Protein AF-A0A4Q2LN86-F1 (afdb_monomer)

Sequence (173 aa):
MPCLIRRRSPSLSVRWCHSENRKTAAQPSVNNDFFPGRIARVEKIDVVNVSLSGIVQLGDHCEFTPTLKALAVQRAISHEQAGDVYFESYAIFTRPLPELPCGNQDVHMSRCNVRPDITVGSIHILGVGSAALLQAGNGCLVRAESRIKHIRQYASSASPDSTASSVFPPSTT

Radius of gyration: 27.54 Å; Cα contacts (8 Å, |Δi|>4): 178; chains: 1; bounding box: 59×66×68 Å

pLDDT: mean 75.05, std 23.08, range [26.77, 97.94]

Solvent-accessible surface area (backbone atoms only — not comparable to full-atom values): 12146 Å² total; per-residue (Å²): 140,82,91,83,84,82,89,82,86,82,92,79,82,81,80,80,85,74,84,92,83,75,82,82,71,78,75,74,80,80,70,87,70,75,68,86,76,56,50,62,45,68,74,42,79,47,71,74,40,72,41,65,71,27,44,81,43,82,47,72,46,67,73,47,71,36,68,35,82,46,78,46,78,48,61,71,63,57,67,90,80,68,58,88,85,65,65,85,82,37,64,77,76,70,57,79,80,84,81,72,81,76,66,97,61,90,79,85,84,85,86,85,72,94,60,62,63,47,80,45,59,77,45,80,42,74,66,38,41,66,35,30,75,50,72,50,47,48,52,83,41,75,53,75,46,79,38,76,49,81,46,81,45,74,74,78,83,76,68,97,80,72,98,69,83,86,79,74,80,80,86,78,134

Structure (mmCIF, N/CA/C/O backbone):
data_AF-A0A4Q2LN86-F1
#
_entry.id   AF-A0A4Q2LN86-F1
#
loop_
_atom_site.group_PDB
_atom_site.id
_atom_site.type_symbol
_atom_site.label_atom_id
_atom_site.label_alt_id
_atom_site.label_comp_id
_atom_site.label_asym_id
_atom_site.label_entity_id
_atom_site.label_seq_id
_atom_site.pdbx_PDB_ins_code
_atom_site.Cartn_x
_atom_site.Cartn_y
_atom_site.Cartn_z
_atom_site.occupancy
_atom_site.B_iso_or_equiv
_atom_site.auth_seq_id
_atom_site.auth_comp_id
_atom_site.auth_asym_id
_atom_site.auth_atom_id
_atom_site.pdbx_PDB_model_num
ATOM 1 N N . MET A 1 1 ? 17.699 48.255 -28.929 1.00 37.00 1 MET A N 1
ATOM 2 C CA . MET A 1 1 ? 16.897 48.524 -27.718 1.00 37.00 1 MET A CA 1
ATOM 3 C C . MET A 1 1 ? 17.032 47.355 -26.742 1.00 37.00 1 MET A C 1
ATOM 5 O O . MET A 1 1 ? 16.277 46.401 -26.870 1.00 37.00 1 MET A O 1
ATOM 9 N N . PRO A 1 2 ? 18.013 47.370 -25.820 1.00 34.12 2 PRO A N 1
ATOM 10 C CA . PRO A 1 2 ? 18.084 46.437 -24.699 1.00 34.12 2 PRO A CA 1
ATOM 11 C C . PRO A 1 2 ? 17.578 47.120 -23.417 1.00 34.12 2 PRO A C 1
ATOM 13 O O . PRO A 1 2 ? 18.011 48.223 -23.089 1.00 34.12 2 PRO A O 1
ATOM 16 N N . CYS A 1 3 ? 16.669 46.484 -22.678 1.00 26.77 3 CYS A N 1
ATOM 17 C CA . CYS A 1 3 ? 16.286 46.962 -21.350 1.00 26.77 3 CYS A CA 1
ATOM 18 C C . CYS A 1 3 ? 17.168 46.267 -20.306 1.00 26.77 3 CYS A C 1
ATOM 20 O O . CYS A 1 3 ? 17.000 45.088 -20.003 1.00 26.77 3 CYS A O 1
ATOM 22 N N . LEU A 1 4 ? 18.158 47.010 -19.814 1.00 34.50 4 LEU A N 1
ATOM 23 C CA . LEU A 1 4 ? 19.044 46.650 -18.717 1.00 34.50 4 LEU A CA 1
ATOM 24 C C . LEU A 1 4 ? 18.413 47.177 -17.419 1.00 34.50 4 LEU A C 1
ATOM 26 O O . LEU A 1 4 ? 18.344 48.390 -17.235 1.00 34.50 4 LEU A O 1
ATOM 30 N N . ILE A 1 5 ? 17.976 46.305 -16.506 1.00 35.38 5 ILE A N 1
ATOM 31 C CA . ILE A 1 5 ? 17.596 46.720 -15.145 1.00 35.38 5 ILE A CA 1
ATOM 32 C C . ILE A 1 5 ? 18.480 45.989 -14.136 1.00 35.38 5 ILE A C 1
ATOM 34 O O . ILE A 1 5 ? 18.495 44.763 -14.026 1.00 35.38 5 ILE A O 1
ATOM 38 N N . ARG A 1 6 ? 19.274 46.796 -13.430 1.00 31.22 6 ARG A N 1
ATOM 39 C CA . ARG A 1 6 ? 20.258 46.415 -12.417 1.00 31.22 6 ARG A CA 1
ATOM 40 C C . ARG A 1 6 ? 19.587 46.366 -11.034 1.00 31.22 6 ARG A C 1
ATOM 42 O O . ARG A 1 6 ? 18.698 47.151 -10.730 1.00 31.22 6 ARG A O 1
ATOM 49 N N . ARG A 1 7 ? 20.071 45.426 -10.221 1.00 38.50 7 ARG A N 1
ATOM 50 C CA . ARG A 1 7 ? 19.646 44.997 -8.874 1.00 38.50 7 ARG A CA 1
ATOM 51 C C . ARG A 1 7 ? 19.392 46.112 -7.843 1.00 38.50 7 ARG A C 1
ATOM 53 O O . ARG A 1 7 ? 20.178 47.051 -7.767 1.00 38.50 7 ARG A O 1
ATOM 60 N N . ARG A 1 8 ? 18.484 45.835 -6.892 1.00 31.16 8 ARG A N 1
ATOM 61 C CA . ARG A 1 8 ? 18.682 46.063 -5.442 1.00 31.16 8 ARG A CA 1
ATOM 62 C C . ARG A 1 8 ? 17.872 45.050 -4.616 1.00 31.16 8 ARG A C 1
ATOM 64 O O . ARG A 1 8 ? 16.664 44.944 -4.768 1.00 31.16 8 ARG A O 1
ATOM 71 N N . SER A 1 9 ? 18.568 44.315 -3.753 1.00 41.06 9 SER A N 1
ATOM 72 C CA . SER A 1 9 ? 18.027 43.518 -2.645 1.00 41.06 9 SER A CA 1
ATOM 73 C C . SER A 1 9 ? 17.574 44.421 -1.492 1.00 41.06 9 SER A C 1
ATOM 75 O O . SER A 1 9 ? 18.185 45.472 -1.280 1.00 41.06 9 SER A O 1
ATOM 77 N N . PRO A 1 10 ? 16.646 43.943 -0.651 1.00 43.84 10 PRO A N 1
ATOM 78 C CA . PRO A 1 10 ? 16.988 43.860 0.761 1.00 43.84 10 PRO A CA 1
ATOM 79 C C . PRO A 1 10 ? 16.697 42.478 1.352 1.00 43.84 10 PRO A C 1
ATOM 81 O O . PRO A 1 10 ? 15.687 41.829 1.097 1.00 43.84 10 PRO A O 1
ATOM 84 N N . SER A 1 11 ? 17.666 42.066 2.155 1.00 47.28 11 SER A N 1
ATOM 85 C CA . SER A 1 11 ? 17.668 40.961 3.095 1.00 47.28 11 SER A CA 1
ATOM 86 C C . SER A 1 11 ? 16.495 41.020 4.073 1.00 47.28 11 SER A C 1
ATOM 88 O O . SER A 1 11 ? 16.383 41.978 4.834 1.00 47.28 11 SER A O 1
ATOM 90 N N . LEU A 1 12 ? 15.718 39.943 4.140 1.00 32.19 12 LEU A N 1
ATOM 91 C CA . LEU A 1 12 ? 14.941 39.564 5.319 1.00 32.19 12 LEU A CA 1
ATOM 92 C C . LEU A 1 12 ? 15.098 38.053 5.498 1.00 32.19 12 LEU A C 1
ATOM 94 O O . LEU A 1 12 ? 14.337 37.247 4.971 1.00 32.19 12 LEU A O 1
ATOM 98 N N . SER A 1 13 ? 16.167 37.669 6.198 1.00 33.16 13 SER A N 1
ATOM 99 C CA . SER A 1 13 ? 16.365 36.302 6.664 1.00 33.16 13 SER A CA 1
ATOM 100 C C . SER A 1 13 ? 15.453 36.070 7.867 1.00 33.16 13 SER A C 1
ATOM 102 O O . SER A 1 13 ? 15.732 36.561 8.964 1.00 33.16 13 SER A O 1
ATOM 104 N N . VAL A 1 14 ? 14.372 35.318 7.676 1.00 34.88 14 VAL A N 1
ATOM 105 C CA . VAL A 1 14 ? 13.616 34.746 8.792 1.00 34.88 14 VAL A CA 1
ATOM 106 C C . VAL A 1 14 ? 14.485 33.646 9.392 1.00 34.88 14 VAL A C 1
ATOM 108 O O . VAL A 1 14 ? 14.653 32.567 8.828 1.00 34.88 14 VAL A O 1
ATOM 111 N N . ARG A 1 15 ? 15.120 33.981 10.513 1.00 28.97 15 ARG A N 1
ATOM 112 C CA . ARG A 1 15 ? 16.004 33.108 11.275 1.00 28.97 15 ARG A CA 1
ATOM 113 C C . ARG A 1 15 ? 15.132 32.155 12.099 1.00 28.97 15 ARG A C 1
ATOM 115 O O . ARG A 1 15 ? 14.721 32.492 13.203 1.00 28.97 15 ARG A O 1
ATOM 122 N N . TRP A 1 16 ? 14.837 30.978 11.551 1.00 27.14 16 TRP A N 1
ATOM 123 C CA . TRP A 1 16 ? 14.305 29.862 12.333 1.00 27.14 16 TRP A CA 1
ATOM 124 C C . TRP A 1 16 ? 15.444 29.262 13.157 1.00 27.14 16 TRP A C 1
ATOM 126 O O . TRP A 1 16 ? 16.329 28.590 12.636 1.00 27.14 16 TRP A O 1
ATOM 136 N N . CYS A 1 17 ? 15.442 29.571 14.451 1.00 30.66 17 CYS A N 1
ATOM 137 C CA . CYS A 1 17 ? 16.293 28.932 15.442 1.00 30.66 17 CYS A CA 1
ATOM 138 C C . CYS A 1 17 ? 15.656 27.580 15.790 1.00 30.66 17 CYS A C 1
ATOM 140 O O . CYS A 1 17 ? 14.619 27.553 16.450 1.00 30.66 17 CYS A O 1
ATOM 142 N N . HIS A 1 18 ? 16.237 26.470 15.332 1.00 29.59 18 HIS A N 1
ATOM 143 C CA . HIS A 1 18 ? 15.902 25.151 15.861 1.00 29.59 18 HIS A CA 1
ATOM 144 C C . HIS A 1 18 ? 17.128 24.609 16.588 1.00 29.59 18 HIS A C 1
ATOM 146 O O . HIS A 1 18 ? 18.183 24.422 15.990 1.00 29.59 18 HIS A O 1
ATOM 152 N N . SER A 1 19 ? 16.977 24.424 17.899 1.00 35.88 19 SER A N 1
ATOM 153 C CA . SER A 1 19 ? 18.010 23.927 18.798 1.00 35.88 19 SER A CA 1
ATOM 154 C C . SER A 1 19 ? 18.552 22.572 18.343 1.00 35.88 19 SER A C 1
ATOM 156 O O . SER A 1 19 ? 17.791 21.617 18.157 1.00 35.88 19 SER A O 1
ATOM 158 N N . GLU A 1 20 ? 19.873 22.488 18.247 1.00 43.72 20 GLU A N 1
ATOM 159 C CA . GLU A 1 20 ? 20.636 21.249 18.172 1.00 43.72 20 GLU A CA 1
ATOM 160 C C . GLU A 1 20 ? 20.330 20.340 19.363 1.00 43.72 20 GLU A C 1
ATOM 162 O O . GLU A 1 20 ? 20.620 20.672 20.510 1.00 43.72 20 GLU A O 1
ATOM 167 N N . ASN A 1 21 ? 19.727 19.185 19.072 1.00 40.34 21 ASN A N 1
ATOM 168 C CA . ASN A 1 21 ? 20.063 17.897 19.682 1.00 40.34 21 ASN A CA 1
ATOM 169 C C . ASN A 1 21 ? 19.209 16.786 19.054 1.00 40.34 21 ASN A C 1
ATOM 171 O O . ASN A 1 21 ? 18.235 16.300 19.629 1.00 40.34 21 ASN A O 1
ATOM 175 N N . ARG A 1 22 ? 19.595 16.334 17.858 1.00 35.75 22 ARG A N 1
ATOM 176 C CA . ARG A 1 22 ? 19.301 14.965 17.423 1.00 35.75 22 ARG A CA 1
ATOM 177 C C . ARG A 1 22 ? 20.599 14.334 16.967 1.00 35.75 22 ARG A C 1
ATOM 179 O O . ARG A 1 22 ? 21.237 14.802 16.035 1.00 35.75 22 ARG A O 1
ATOM 186 N N . LYS A 1 23 ? 20.970 13.296 17.712 1.00 35.19 23 LYS A N 1
ATOM 187 C CA . LYS A 1 23 ? 22.113 12.414 17.509 1.00 35.19 23 LYS A CA 1
ATOM 188 C C . LYS A 1 23 ? 22.315 12.155 16.018 1.00 35.19 23 LYS A C 1
ATOM 190 O O . LYS A 1 23 ? 21.390 11.708 15.344 1.00 35.19 23 LYS A O 1
ATOM 195 N N . THR A 1 24 ? 23.521 12.439 15.545 1.00 35.12 24 THR A N 1
ATOM 196 C CA . THR A 1 24 ? 24.035 12.094 14.224 1.00 35.12 24 THR A CA 1
ATOM 197 C C . THR A 1 24 ? 23.889 10.587 14.016 1.00 35.12 24 THR A C 1
ATOM 199 O O . THR A 1 24 ? 24.758 9.809 14.400 1.00 35.12 24 THR A O 1
ATOM 202 N N . ALA A 1 25 ? 22.764 10.151 13.450 1.00 37.31 25 ALA A N 1
ATOM 203 C CA . ALA A 1 25 ? 22.716 8.870 12.770 1.00 37.31 25 ALA A CA 1
ATOM 204 C C . ALA A 1 25 ? 23.616 9.041 11.546 1.00 37.31 25 ALA A C 1
ATOM 206 O O . ALA A 1 25 ? 23.376 9.933 10.729 1.00 37.31 25 ALA A O 1
ATOM 207 N N . ALA A 1 26 ? 24.703 8.272 11.498 1.00 40.12 26 ALA A N 1
ATOM 208 C CA . ALA A 1 26 ? 25.640 8.271 10.390 1.00 40.12 26 ALA A CA 1
ATOM 209 C C . ALA A 1 26 ? 24.859 8.242 9.069 1.00 40.12 26 ALA A C 1
ATOM 211 O O . ALA A 1 26 ? 24.088 7.318 8.817 1.00 40.12 26 ALA A O 1
ATOM 212 N N . GLN A 1 27 ? 25.022 9.292 8.263 1.00 39.03 27 GLN A N 1
ATOM 213 C CA . GLN A 1 27 ? 24.584 9.283 6.875 1.00 39.03 27 GLN A CA 1
ATOM 214 C C . GLN A 1 27 ? 25.318 8.105 6.219 1.00 39.03 27 GLN A C 1
ATOM 216 O O . GLN A 1 27 ? 26.554 8.105 6.255 1.00 39.03 27 GLN A O 1
ATOM 221 N N . PRO A 1 28 ? 24.627 7.081 5.684 1.00 38.75 28 PRO A N 1
ATOM 222 C CA . PRO A 1 28 ? 25.316 6.069 4.902 1.00 38.75 28 PRO A CA 1
ATOM 223 C C . PRO A 1 28 ? 26.001 6.799 3.749 1.00 38.75 28 PRO A C 1
ATOM 225 O O . PRO A 1 28 ? 25.388 7.653 3.105 1.00 38.75 28 PRO A O 1
ATOM 228 N N . SER A 1 29 ? 27.290 6.525 3.547 1.00 40.91 29 SER A N 1
ATOM 229 C CA . SER A 1 29 ? 28.053 7.042 2.418 1.00 40.91 29 SER A CA 1
ATOM 230 C C . SER A 1 29 ? 27.244 6.796 1.150 1.00 40.91 29 SER A C 1
ATOM 232 O O . SER A 1 29 ? 27.052 5.645 0.756 1.00 40.91 29 SER A O 1
ATOM 234 N N . VAL A 1 30 ? 26.722 7.866 0.550 1.00 43.34 30 VAL A N 1
ATOM 235 C CA . VAL A 1 30 ? 26.054 7.798 -0.746 1.00 43.34 30 VAL A CA 1
ATOM 236 C C . VAL A 1 30 ? 27.155 7.496 -1.750 1.00 43.34 30 VAL A C 1
ATOM 238 O O . VAL A 1 30 ? 27.789 8.399 -2.292 1.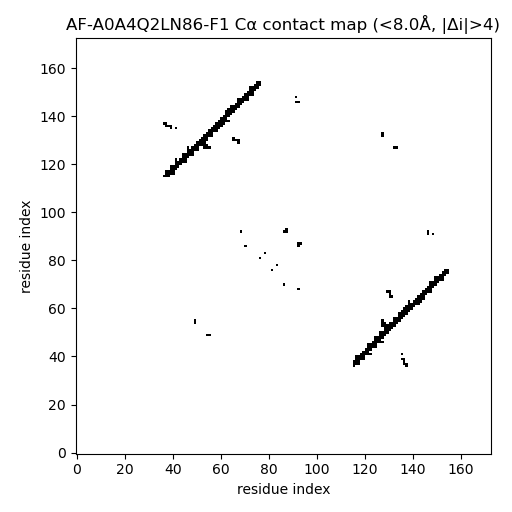00 43.34 30 VAL A O 1
ATOM 241 N N . ASN A 1 31 ? 27.448 6.211 -1.940 1.00 39.62 31 ASN A N 1
ATOM 242 C CA . ASN A 1 31 ? 28.158 5.788 -3.126 1.00 39.62 31 ASN A CA 1
ATOM 243 C C . ASN A 1 31 ? 27.290 6.244 -4.297 1.00 39.62 31 ASN A C 1
ATOM 245 O O . ASN A 1 31 ? 26.117 5.878 -4.390 1.00 39.62 31 ASN A O 1
ATOM 249 N N . ASN A 1 32 ? 27.862 7.067 -5.177 1.00 39.88 32 ASN A N 1
ATOM 250 C CA . ASN A 1 32 ? 27.295 7.397 -6.484 1.00 39.88 32 ASN A CA 1
ATOM 251 C C . ASN A 1 32 ? 27.369 6.167 -7.407 1.00 39.88 32 ASN A C 1
ATOM 253 O O . ASN A 1 32 ? 27.824 6.248 -8.548 1.00 39.88 32 ASN A O 1
ATOM 257 N N . ASP A 1 33 ? 26.929 5.017 -6.906 1.00 49.12 33 ASP A N 1
ATOM 258 C C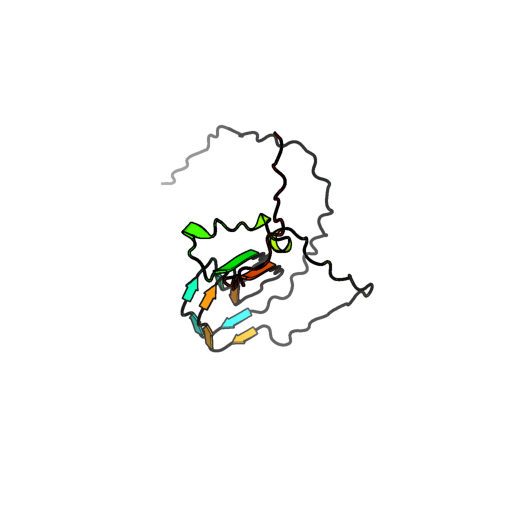A . ASP A 1 33 ? 26.719 3.825 -7.697 1.00 49.12 33 ASP A CA 1
ATOM 259 C C . ASP A 1 33 ? 25.448 4.094 -8.493 1.00 49.12 33 ASP A C 1
ATOM 261 O O . ASP A 1 33 ? 24.323 3.829 -8.068 1.00 49.12 33 ASP A O 1
ATOM 265 N N . PHE A 1 34 ? 25.639 4.734 -9.645 1.00 49.03 34 PHE A N 1
ATOM 266 C CA . PHE A 1 34 ? 24.636 4.862 -10.683 1.00 49.03 34 PHE A CA 1
ATOM 267 C C . PHE A 1 34 ? 24.208 3.441 -11.055 1.00 49.03 34 PHE A C 1
ATOM 269 O O . PHE A 1 34 ? 24.845 2.784 -11.879 1.00 49.03 34 PHE A O 1
ATOM 276 N N . PHE A 1 35 ? 23.166 2.920 -10.401 1.00 53.50 35 PHE A N 1
ATOM 277 C CA . PHE A 1 35 ? 22.548 1.670 -10.814 1.00 53.50 35 PHE A CA 1
ATOM 278 C C . PHE A 1 35 ? 22.182 1.852 -12.286 1.00 53.50 35 PHE A C 1
ATOM 280 O O . PHE A 1 35 ? 21.454 2.800 -12.588 1.00 53.50 35 PHE A O 1
ATOM 287 N N . PRO A 1 36 ? 22.678 1.014 -13.215 1.00 61.25 36 PRO A N 1
ATOM 288 C CA . PRO A 1 36 ? 22.327 1.146 -14.619 1.00 61.25 36 PRO A CA 1
ATOM 289 C C . PRO A 1 36 ? 20.822 0.902 -14.754 1.00 61.25 36 PRO A C 1
ATOM 291 O O . PRO A 1 36 ? 20.346 -0.238 -14.777 1.00 61.25 36 PRO A O 1
ATOM 294 N N . GLY A 1 37 ? 20.068 2.001 -14.750 1.00 71.19 37 GLY A N 1
ATOM 295 C CA . GLY A 1 37 ? 18.619 2.007 -14.804 1.00 71.19 37 GLY A CA 1
ATOM 296 C C . GLY A 1 37 ? 18.168 1.413 -16.126 1.00 71.19 37 GLY A C 1
ATOM 297 O O . GLY A 1 37 ? 18.690 1.751 -17.188 1.00 71.19 37 GLY A O 1
ATOM 298 N N . ARG A 1 38 ? 17.211 0.488 -1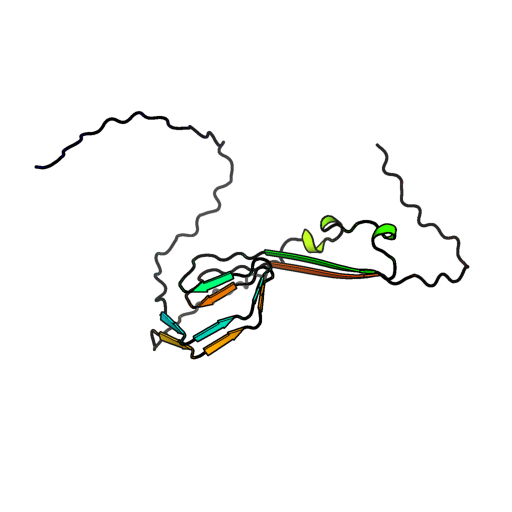6.064 1.00 86.12 38 ARG A N 1
ATOM 299 C CA . ARG A 1 38 ? 16.558 -0.028 -17.267 1.00 86.12 38 ARG A CA 1
ATOM 300 C C . ARG A 1 38 ? 15.423 0.901 -17.654 1.00 86.12 38 ARG A C 1
ATOM 302 O O . ARG A 1 38 ? 14.724 1.416 -16.788 1.00 86.12 38 ARG A O 1
ATOM 309 N N . ILE A 1 39 ? 15.188 1.032 -18.953 1.00 89.81 39 ILE A N 1
ATOM 310 C CA . ILE A 1 39 ? 14.023 1.750 -19.466 1.00 89.81 39 ILE A CA 1
ATOM 311 C C . ILE A 1 39 ? 12.816 0.814 -19.388 1.00 89.81 39 ILE A C 1
ATOM 313 O O . ILE A 1 39 ? 12.829 -0.273 -19.971 1.00 89.81 39 ILE A O 1
ATOM 317 N N . ALA A 1 40 ? 11.767 1.234 -18.685 1.00 92.00 40 ALA A N 1
ATOM 318 C CA . ALA A 1 40 ? 10.475 0.560 -18.709 1.00 92.00 40 ALA A CA 1
ATOM 319 C C . ALA A 1 40 ? 9.665 1.054 -19.919 1.00 92.00 40 ALA A C 1
ATOM 321 O O . ALA A 1 40 ? 9.274 2.217 -19.980 1.00 92.00 40 ALA A O 1
ATOM 322 N N . ARG A 1 41 ? 9.419 0.171 -20.891 1.00 93.75 41 ARG A N 1
ATOM 323 C CA . ARG A 1 41 ? 8.570 0.432 -22.057 1.00 93.75 41 ARG A CA 1
ATOM 324 C C . ARG A 1 41 ? 7.255 -0.311 -21.870 1.00 93.75 41 ARG A C 1
ATOM 326 O O . ARG A 1 41 ? 7.227 -1.532 -21.973 1.00 93.75 41 ARG A O 1
ATOM 333 N N . VAL A 1 42 ? 6.190 0.425 -21.576 1.00 95.38 42 VAL A N 1
ATOM 334 C CA . VAL A 1 42 ? 4.839 -0.122 -21.411 1.00 95.38 42 VAL A CA 1
ATOM 335 C C . VAL A 1 42 ? 3.977 0.381 -22.559 1.00 95.38 42 VAL A C 1
ATOM 337 O O . VAL A 1 42 ? 3.938 1.584 -22.801 1.00 95.38 42 VAL A O 1
ATOM 340 N N . GLU A 1 43 ? 3.321 -0.521 -23.285 1.00 96.81 43 GLU A N 1
ATOM 341 C CA . GLU A 1 43 ? 2.487 -0.153 -24.436 1.00 96.81 43 GLU A CA 1
ATOM 342 C C . GLU A 1 43 ? 1.146 0.441 -23.997 1.00 96.81 43 GLU A C 1
ATOM 344 O O . GLU A 1 43 ? 0.705 1.452 -24.541 1.00 96.81 43 GLU A O 1
ATOM 349 N N . LYS A 1 44 ? 0.507 -0.160 -22.987 1.00 96.44 44 LYS A N 1
ATOM 350 C CA . LYS A 1 44 ? -0.794 0.293 -22.485 1.00 96.44 44 LYS A CA 1
ATOM 351 C C . LYS A 1 44 ? -0.921 0.099 -20.981 1.00 96.44 44 LYS A C 1
ATOM 353 O O . LYS A 1 44 ? -0.531 -0.942 -20.457 1.00 96.44 44 LYS A O 1
ATOM 358 N N . ILE A 1 45 ? -1.525 1.069 -20.300 1.00 96.50 45 ILE A N 1
ATOM 359 C CA . ILE A 1 45 ? -1.929 0.954 -18.897 1.00 96.50 45 ILE A CA 1
ATOM 360 C C . ILE A 1 45 ? -3.397 1.363 -18.794 1.00 96.50 45 ILE A C 1
ATOM 362 O O . ILE A 1 45 ? -3.733 2.526 -18.993 1.00 96.50 45 ILE A O 1
ATOM 366 N N . ASP A 1 46 ? -4.253 0.401 -18.465 1.00 97.50 46 ASP A N 1
ATOM 367 C CA . ASP A 1 46 ? -5.670 0.606 -18.188 1.00 97.50 46 ASP A CA 1
ATOM 368 C C . ASP 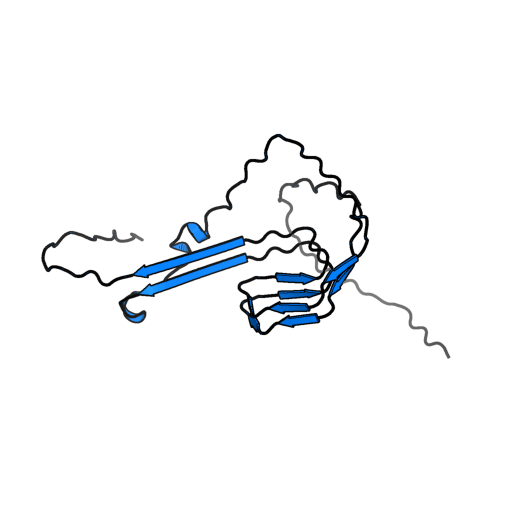A 1 46 ? -5.907 0.473 -16.685 1.00 97.50 46 ASP A C 1
ATOM 370 O O . ASP A 1 46 ? -5.726 -0.608 -16.124 1.00 97.50 46 ASP A O 1
ATOM 374 N N . VAL A 1 47 ? -6.332 1.555 -16.031 1.00 97.25 47 VAL A N 1
ATOM 375 C CA . VAL A 1 47 ? -6.713 1.544 -14.613 1.00 97.25 47 VAL A CA 1
ATOM 376 C C . VAL A 1 47 ? -8.162 1.981 -14.481 1.00 97.25 47 VAL A C 1
ATOM 378 O O . VAL A 1 47 ? -8.519 3.077 -14.902 1.00 97.25 47 VAL A O 1
ATOM 381 N N . VAL A 1 48 ? -8.995 1.131 -13.886 1.00 97.94 48 VAL A N 1
ATOM 382 C CA . VAL A 1 48 ? -10.430 1.409 -13.724 1.00 97.94 48 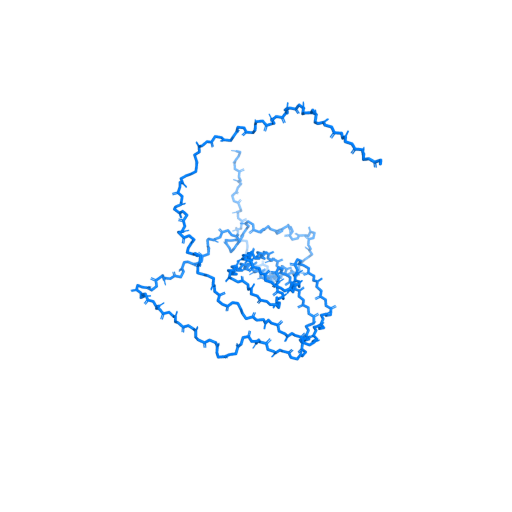VAL A CA 1
ATOM 383 C C . VAL A 1 48 ? -10.690 2.357 -12.548 1.00 97.94 48 VAL A C 1
ATOM 385 O O . VAL A 1 48 ? -11.556 3.221 -12.641 1.00 97.94 48 VAL A O 1
ATOM 388 N N . ASN A 1 49 ? -9.948 2.228 -11.443 1.00 97.56 49 ASN A N 1
ATOM 389 C CA . ASN A 1 49 ? -10.131 3.062 -10.253 1.00 97.56 49 ASN A CA 1
ATOM 390 C C . ASN A 1 49 ? -8.801 3.313 -9.527 1.00 97.56 49 ASN A C 1
ATOM 392 O O . ASN A 1 49 ? -8.006 2.394 -9.338 1.00 97.56 49 ASN A O 1
ATOM 396 N N . VAL A 1 50 ? -8.586 4.548 -9.072 1.00 97.25 50 VAL A N 1
ATOM 397 C CA . VAL A 1 50 ? -7.536 4.906 -8.113 1.00 97.25 50 VAL A CA 1
ATOM 398 C C . VAL A 1 50 ? -8.193 5.592 -6.912 1.00 97.25 50 VAL A C 1
ATOM 400 O O . VAL A 1 50 ? -8.800 6.649 -7.061 1.00 97.25 50 VAL A O 1
ATOM 403 N N . SER A 1 51 ? -8.106 4.995 -5.722 1.00 96.44 51 SER A N 1
ATOM 404 C CA . SER A 1 51 ? -8.830 5.456 -4.523 1.00 96.44 51 SER A CA 1
ATOM 405 C C . SER A 1 51 ? -8.017 5.285 -3.237 1.00 96.44 51 SER A C 1
ATOM 407 O O . SER A 1 51 ? -6.973 4.647 -3.242 1.00 96.44 51 SER A O 1
ATOM 409 N N . LEU A 1 52 ? -8.471 5.862 -2.114 1.00 94.44 52 LEU A N 1
ATOM 410 C CA . LEU A 1 52 ? -7.876 5.667 -0.775 1.00 94.44 52 LEU A CA 1
ATOM 411 C C . LEU A 1 52 ? -6.343 5.851 -0.750 1.00 94.44 52 LEU A C 1
ATOM 413 O O . LEU A 1 52 ? -5.602 4.965 -0.319 1.00 94.44 52 LEU A O 1
ATOM 417 N N . SER A 1 53 ? -5.869 6.988 -1.263 1.00 94.81 53 SER A N 1
ATOM 418 C CA . SER A 1 53 ? -4.436 7.315 -1.380 1.00 94.81 53 SER A CA 1
ATOM 419 C C . SER A 1 53 ? -3.629 6.368 -2.280 1.00 94.81 53 SER A C 1
ATOM 421 O O . SER A 1 53 ? -2.419 6.237 -2.110 1.00 94.81 53 SER A O 1
ATOM 423 N N . GLY A 1 54 ? -4.280 5.692 -3.228 1.00 94.69 54 GLY A N 1
ATOM 424 C CA . GLY A 1 54 ? -3.601 4.991 -4.313 1.00 94.69 54 GLY A CA 1
ATOM 425 C C . GLY A 1 54 ? -2.876 5.963 -5.245 1.00 94.69 54 GLY A C 1
ATOM 426 O O . GLY A 1 54 ? -3.368 7.059 -5.511 1.00 94.69 54 GLY A O 1
ATOM 427 N N . ILE A 1 55 ? -1.713 5.560 -5.750 1.00 94.88 55 ILE A N 1
ATOM 428 C CA . ILE A 1 55 ? -0.876 6.361 -6.646 1.00 94.88 55 ILE A CA 1
ATOM 429 C C . ILE A 1 55 ? -0.544 5.535 -7.885 1.00 94.88 55 ILE A C 1
ATOM 431 O O . ILE A 1 55 ? -0.167 4.368 -7.789 1.00 94.88 55 ILE A O 1
ATOM 435 N N . VAL A 1 56 ? -0.660 6.156 -9.056 1.00 95.69 56 VAL A N 1
ATOM 436 C CA . VAL A 1 56 ? -0.134 5.626 -10.316 1.00 95.69 56 VAL A CA 1
ATOM 437 C C . VAL A 1 56 ? 1.012 6.531 -10.751 1.00 95.69 56 VAL A C 1
ATOM 439 O O . VAL A 1 56 ? 0.800 7.716 -10.995 1.00 95.69 56 VAL A O 1
ATOM 442 N N . GLN A 1 57 ? 2.222 5.984 -10.830 1.00 93.94 57 GLN A N 1
ATOM 443 C CA . GLN A 1 57 ? 3.441 6.713 -11.154 1.00 93.94 57 GLN A CA 1
ATOM 444 C C . GLN A 1 57 ? 4.118 6.134 -12.396 1.00 93.94 57 GLN A C 1
ATOM 446 O O . GLN A 1 57 ? 4.415 4.944 -12.476 1.00 93.94 57 GLN A O 1
ATOM 451 N N . LEU A 1 58 ? 4.413 7.003 -13.359 1.00 93.81 58 LEU A N 1
ATOM 452 C CA . LEU A 1 58 ? 5.196 6.665 -14.543 1.00 93.81 58 LEU A CA 1
ATOM 453 C C . LEU A 1 58 ? 6.539 7.383 -14.444 1.00 93.81 58 LEU A C 1
ATOM 455 O O . LEU A 1 58 ? 6.579 8.601 -14.284 1.00 93.81 58 LEU A O 1
ATOM 459 N N . GLY A 1 59 ? 7.622 6.622 -14.523 1.00 90.88 59 GLY A N 1
ATOM 460 C CA . GLY A 1 59 ? 8.981 7.100 -14.322 1.00 90.88 59 GLY A CA 1
ATOM 461 C C . GLY A 1 59 ? 9.590 6.652 -12.997 1.00 90.88 59 GLY A C 1
ATOM 462 O O . GLY A 1 59 ? 9.050 5.814 -12.265 1.00 90.88 59 GLY A O 1
ATOM 463 N N . ASP A 1 60 ? 10.757 7.217 -12.722 1.00 89.56 60 ASP A N 1
ATOM 464 C CA . ASP A 1 60 ? 11.606 6.800 -11.617 1.00 89.56 60 ASP A CA 1
ATOM 465 C C . ASP A 1 60 ? 11.254 7.533 -10.319 1.00 89.56 60 ASP A C 1
ATOM 467 O O . ASP A 1 60 ? 10.734 8.652 -10.312 1.00 89.56 60 ASP A O 1
ATOM 471 N N . HIS A 1 61 ? 11.539 6.875 -9.203 1.00 85.81 61 HIS A N 1
ATOM 472 C CA . HIS A 1 61 ? 11.301 7.351 -7.857 1.00 85.81 61 HIS A CA 1
ATOM 473 C C . HIS A 1 61 ? 12.408 6.876 -6.919 1.00 85.81 61 HIS A C 1
ATOM 475 O O . HIS A 1 61 ? 12.916 5.763 -7.060 1.00 85.81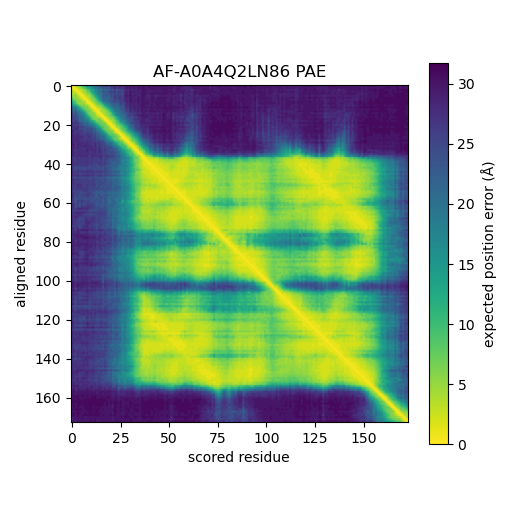 61 HIS A O 1
ATOM 481 N N . CYS A 1 62 ? 12.766 7.713 -5.946 1.00 86.12 62 CYS A N 1
ATOM 482 C CA . CYS A 1 62 ? 13.853 7.410 -5.020 1.00 86.12 62 CYS A CA 1
ATOM 483 C C . CYS A 1 62 ? 13.385 6.630 -3.786 1.00 86.12 62 CYS A C 1
ATOM 485 O O . CYS A 1 62 ? 14.029 5.656 -3.407 1.00 86.12 62 CYS A O 1
ATOM 487 N N . GLU A 1 63 ? 12.293 7.053 -3.144 1.00 89.12 63 GLU A N 1
ATOM 488 C CA . GLU A 1 63 ? 11.861 6.457 -1.877 1.00 89.12 63 GLU A CA 1
ATOM 489 C C . GLU A 1 63 ? 10.347 6.526 -1.694 1.00 89.12 63 GLU A C 1
ATOM 491 O O . GLU A 1 63 ? 9.790 7.611 -1.558 1.00 89.12 63 GLU A O 1
ATOM 496 N N . PHE A 1 64 ? 9.681 5.372 -1.615 1.00 90.06 64 PHE A N 1
ATOM 497 C CA . PHE A 1 64 ? 8.238 5.281 -1.389 1.00 90.06 64 PHE A CA 1
ATOM 498 C C . PHE A 1 64 ? 7.898 4.573 -0.071 1.00 90.06 64 PHE A C 1
ATOM 500 O O . PHE A 1 64 ? 8.234 3.401 0.117 1.00 90.06 64 PHE A O 1
ATOM 507 N N . THR A 1 65 ? 7.188 5.264 0.829 1.00 93.50 65 THR A N 1
ATOM 508 C CA . THR A 1 65 ? 6.872 4.788 2.190 1.00 93.50 65 THR A CA 1
ATOM 509 C C . THR A 1 65 ? 5.366 4.796 2.506 1.00 93.50 65 THR A C 1
ATOM 511 O O . THR A 1 65 ? 4.900 5.561 3.355 1.00 93.50 65 THR A O 1
ATOM 514 N N . PRO A 1 66 ? 4.545 3.972 1.830 1.00 93.94 66 PRO A N 1
ATOM 515 C CA . PRO A 1 66 ? 3.105 3.978 2.043 1.00 93.94 66 PRO A CA 1
ATOM 516 C C . PRO A 1 66 ? 2.751 3.385 3.405 1.00 93.94 66 PRO A C 1
ATOM 518 O O . PRO A 1 66 ? 3.294 2.355 3.812 1.00 93.94 66 PRO A O 1
ATOM 521 N N . THR A 1 67 ? 1.792 4.010 4.086 1.00 94.12 67 THR A N 1
ATOM 522 C CA . THR A 1 67 ? 1.281 3.534 5.374 1.00 94.12 67 THR A CA 1
ATOM 523 C C . THR A 1 67 ? -0.236 3.388 5.325 1.00 94.12 67 THR A C 1
ATOM 525 O O . THR A 1 67 ? -0.955 4.304 4.928 1.00 94.12 67 THR A O 1
ATOM 528 N N . LEU A 1 68 ? -0.734 2.223 5.737 1.00 95.44 68 LEU A N 1
ATOM 529 C CA . LEU A 1 68 ? -2.158 1.919 5.823 1.00 95.44 68 LEU A CA 1
ATOM 530 C C . LEU A 1 68 ? -2.512 1.482 7.244 1.00 95.44 68 LEU A C 1
ATOM 532 O O . LEU A 1 68 ? -1.957 0.515 7.765 1.00 95.44 68 LEU A O 1
ATOM 536 N N . LYS A 1 69 ? -3.488 2.163 7.852 1.00 94.75 69 LYS A N 1
ATOM 537 C CA . LYS A 1 69 ? -4.156 1.730 9.084 1.00 94.75 69 LYS A CA 1
ATOM 538 C C . LYS A 1 69 ? -5.642 1.567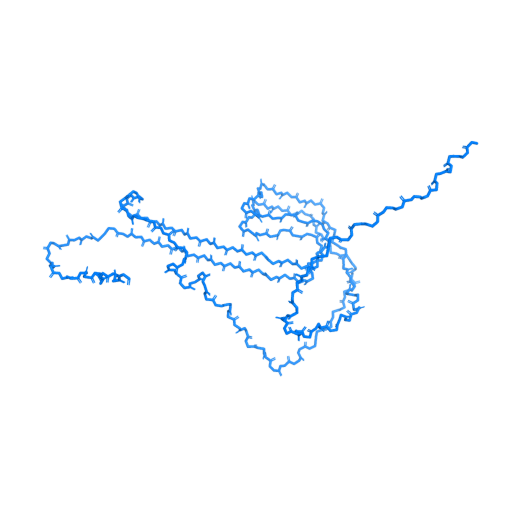 8.792 1.00 94.75 69 LYS A C 1
ATOM 540 O O . LYS A 1 69 ? -6.311 2.542 8.470 1.00 94.75 69 LYS A O 1
ATOM 545 N N . ALA A 1 70 ? -6.148 0.343 8.897 1.00 94.69 70 ALA A N 1
ATOM 546 C CA . ALA A 1 70 ? -7.545 0.030 8.637 1.00 94.69 70 ALA A CA 1
ATOM 547 C C . ALA A 1 70 ? -8.152 -0.786 9.781 1.00 94.69 70 ALA A C 1
ATOM 549 O O . ALA A 1 70 ? -7.577 -1.766 10.259 1.00 94.69 70 ALA A O 1
ATOM 550 N N . LEU A 1 71 ? -9.342 -0.379 10.205 1.00 93.69 71 LEU A N 1
ATOM 551 C CA . LEU A 1 71 ? -10.110 -1.028 11.254 1.00 93.69 71 LEU A CA 1
ATOM 552 C C . LEU A 1 71 ? -11.527 -1.248 10.741 1.00 93.69 71 LEU A C 1
ATOM 554 O O . LEU A 1 71 ? -12.210 -0.302 10.365 1.00 93.69 71 LEU A O 1
ATOM 558 N N . ALA A 1 72 ? -11.951 -2.505 10.711 1.00 92.69 72 ALA A N 1
ATOM 559 C CA . ALA A 1 72 ? -13.264 -2.895 10.229 1.00 92.69 72 ALA A CA 1
ATOM 560 C C . ALA A 1 72 ? -13.985 -3.675 11.326 1.00 92.69 72 ALA A C 1
ATOM 562 O O . ALA A 1 72 ? -13.581 -4.784 11.681 1.00 92.69 72 ALA A O 1
ATOM 563 N N . VAL A 1 73 ? -15.055 -3.096 11.864 1.00 91.12 73 VAL A N 1
ATOM 564 C CA . VAL A 1 73 ? -15.852 -3.705 12.932 1.00 91.12 73 VAL A CA 1
ATOM 565 C C . VAL A 1 73 ? -17.242 -4.013 12.400 1.00 91.12 73 VAL A C 1
ATOM 567 O O . VAL A 1 73 ? -17.953 -3.126 11.943 1.00 91.12 73 VAL A O 1
ATOM 570 N N . GLN A 1 74 ? -17.617 -5.286 12.459 1.00 91.56 74 GLN A N 1
ATOM 571 C CA . GLN A 1 74 ? -18.947 -5.780 12.127 1.00 91.56 74 GLN A CA 1
ATOM 572 C C . GLN A 1 74 ? -19.656 -6.137 13.428 1.00 91.56 74 GLN A C 1
ATOM 574 O O . GLN A 1 74 ? -19.140 -6.938 14.209 1.00 91.56 74 GLN A O 1
ATOM 579 N N . ARG A 1 75 ? -20.821 -5.542 13.673 1.00 88.19 75 ARG A N 1
ATOM 580 C CA . ARG A 1 75 ? -21.568 -5.706 14.923 1.00 88.19 75 ARG A CA 1
ATOM 581 C C . ARG A 1 75 ? -22.960 -6.256 14.649 1.00 88.19 75 ARG A C 1
ATOM 583 O O . ARG A 1 75 ? -23.582 -5.875 13.664 1.00 88.19 75 ARG A O 1
ATOM 590 N N . ALA A 1 76 ? -23.440 -7.128 15.533 1.00 87.69 76 ALA A N 1
ATOM 591 C CA . ALA A 1 76 ? -24.834 -7.571 15.549 1.00 87.69 76 ALA A CA 1
ATOM 592 C C . ALA A 1 76 ? -25.789 -6.490 16.093 1.00 87.69 76 ALA A C 1
ATOM 594 O O . ALA A 1 76 ? -26.969 -6.494 15.761 1.00 87.69 76 ALA A O 1
ATOM 595 N N . ILE A 1 77 ? -25.273 -5.575 16.920 1.00 84.06 77 ILE A N 1
ATOM 596 C CA . ILE A 1 77 ? -26.003 -4.435 17.494 1.00 84.06 77 ILE A CA 1
ATOM 597 C C . ILE A 1 77 ? -25.650 -3.131 16.764 1.00 84.06 77 ILE A C 1
ATOM 599 O O . ILE A 1 77 ? -24.587 -3.035 16.145 1.00 84.06 77 ILE A O 1
ATOM 603 N N . SER A 1 78 ? -26.531 -2.127 16.832 1.00 79.75 78 SER A N 1
ATOM 604 C CA . SER A 1 78 ? -26.346 -0.857 16.117 1.00 79.75 78 SER A CA 1
ATOM 605 C C . SER A 1 78 ? -25.154 -0.049 16.651 1.00 79.75 78 SER A C 1
ATOM 607 O O . SER A 1 78 ? -24.759 -0.170 17.813 1.00 79.75 78 SER A O 1
ATOM 609 N N . HIS A 1 79 ? -24.571 0.802 15.798 1.00 77.25 79 HIS A N 1
ATOM 610 C CA . HIS A 1 79 ? -23.440 1.658 16.180 1.00 77.25 79 HIS A CA 1
ATOM 611 C C . HIS A 1 79 ? -23.786 2.626 17.317 1.00 77.25 79 HIS A C 1
ATOM 613 O O . HIS A 1 79 ? -22.953 2.833 18.193 1.00 77.25 79 HIS A O 1
ATOM 619 N N . GLU A 1 80 ? -25.017 3.138 17.340 1.00 76.75 80 GLU A N 1
ATOM 620 C CA . GLU A 1 80 ? -25.514 4.051 18.376 1.00 76.75 80 GLU A CA 1
ATOM 621 C C . GLU A 1 80 ? -25.482 3.421 19.777 1.00 76.75 80 GLU A C 1
ATOM 623 O O . GLU A 1 80 ? -25.208 4.102 20.758 1.00 76.75 80 GLU A O 1
ATOM 628 N N . GLN A 1 81 ? -25.724 2.110 19.872 1.00 77.19 81 GLN A N 1
ATOM 629 C CA . GLN A 1 81 ? -25.790 1.383 21.144 1.00 77.19 81 GLN A CA 1
ATOM 630 C C . GLN A 1 81 ? -24.446 0.774 21.560 1.00 77.19 81 GLN A C 1
ATOM 632 O O . GLN A 1 81 ? -24.203 0.545 22.741 1.00 77.19 81 GLN A O 1
ATOM 637 N N . ALA A 1 82 ? -23.574 0.480 20.595 1.00 76.19 82 ALA A N 1
ATOM 638 C CA . ALA A 1 82 ? -22.338 -0.268 20.816 1.00 76.19 82 ALA A CA 1
ATOM 639 C C . ALA A 1 82 ? -21.120 0.596 21.194 1.00 76.19 82 ALA A C 1
ATOM 641 O O . ALA A 1 82 ? -20.074 0.044 21.541 1.00 76.19 82 ALA A O 1
ATOM 642 N N . GLY A 1 83 ? -21.235 1.923 21.088 1.00 83.19 83 GLY A N 1
ATOM 643 C CA . GLY A 1 83 ? -20.153 2.873 21.360 1.00 83.19 83 GLY A CA 1
ATOM 644 C C . GLY A 1 83 ? -19.070 2.922 20.277 1.00 83.19 83 GLY A C 1
ATOM 645 O O . GLY A 1 83 ? -19.075 2.150 19.312 1.00 83.19 83 GLY A O 1
ATOM 646 N N . ASP A 1 84 ? -18.117 3.835 20.434 1.00 85.19 84 ASP A N 1
ATOM 647 C CA . ASP A 1 84 ? -17.068 4.088 19.443 1.00 85.19 84 ASP A CA 1
ATOM 648 C C . ASP A 1 84 ? -15.973 3.013 19.421 1.00 85.19 84 ASP A C 1
ATOM 650 O O . ASP A 1 84 ? -15.855 2.166 20.311 1.00 85.19 84 ASP A O 1
ATOM 654 N N . VAL A 1 85 ? -15.165 3.030 18.359 1.00 87.69 85 VAL A N 1
ATOM 655 C CA . VAL A 1 85 ? -13.995 2.161 18.216 1.00 87.69 85 VAL A CA 1
ATOM 656 C C . VAL A 1 85 ? -12.774 3.014 17.916 1.00 87.69 85 VAL A C 1
ATOM 658 O O . VAL A 1 85 ? -12.779 3.794 16.966 1.00 87.69 85 VAL A O 1
ATOM 661 N N . TYR A 1 86 ? -11.713 2.811 18.691 1.00 91.06 86 TYR A N 1
ATOM 662 C CA . TYR A 1 86 ? -10.464 3.553 18.567 1.00 91.06 86 TYR A CA 1
ATOM 663 C C . TYR A 1 86 ? -9.327 2.642 18.093 1.00 91.06 86 TYR A C 1
ATOM 665 O O . TYR A 1 86 ? -9.298 1.440 18.379 1.00 91.06 86 TYR A O 1
ATOM 673 N N . PHE A 1 87 ? -8.366 3.207 17.361 1.00 92.44 87 PHE A N 1
ATOM 674 C CA . PHE A 1 87 ? -7.184 2.467 16.907 1.00 92.44 87 PHE A CA 1
ATOM 675 C C . PHE A 1 87 ? -6.263 2.131 18.086 1.00 92.44 87 PHE A C 1
ATOM 677 O O . PHE A 1 87 ? -5.673 1.055 18.147 1.00 92.44 87 PHE A O 1
ATOM 684 N N . GLU A 1 88 ? -6.190 3.029 19.059 1.00 93.06 88 GLU A N 1
ATOM 685 C CA . GLU A 1 88 ? -5.386 2.950 20.274 1.00 93.06 88 GLU A CA 1
ATOM 686 C C . GLU A 1 88 ? -5.777 1.743 21.135 1.00 93.06 88 GLU A C 1
ATOM 688 O O . GLU A 1 88 ? -4.934 1.172 21.825 1.00 93.06 88 GLU A O 1
ATOM 693 N N . SER A 1 89 ? -7.029 1.287 21.030 1.00 93.31 89 SER A N 1
ATOM 694 C CA . SER A 1 89 ? -7.531 0.097 21.722 1.00 93.31 89 SER A CA 1
ATOM 695 C C . SER A 1 89 ? -6.881 -1.209 21.248 1.00 93.31 89 SER A C 1
ATOM 697 O O . SER A 1 89 ? -7.089 -2.255 21.865 1.00 93.31 89 SER A O 1
ATOM 699 N N . TYR A 1 90 ? -6.108 -1.196 20.155 1.00 94.12 90 TYR A N 1
ATOM 700 C CA . TYR A 1 90 ? -5.478 -2.396 19.617 1.00 94.12 90 TYR A CA 1
ATOM 701 C C . TYR A 1 90 ? -3.977 -2.218 19.397 1.00 94.12 90 TYR A C 1
ATOM 703 O O . TYR A 1 90 ? -3.533 -1.471 18.528 1.00 94.12 90 TYR A O 1
ATOM 711 N N . ALA A 1 91 ? -3.192 -3.049 20.088 1.00 93.19 91 ALA A N 1
ATOM 712 C CA . ALA A 1 91 ? -1.730 -3.056 20.003 1.00 93.19 91 ALA A CA 1
ATOM 713 C C . ALA A 1 91 ? -1.179 -3.231 18.575 1.00 93.19 91 ALA A C 1
ATOM 715 O O . ALA A 1 91 ? -0.054 -2.832 18.288 1.00 93.19 91 ALA A O 1
ATOM 716 N N . ILE A 1 92 ? -1.958 -3.789 17.639 1.00 93.81 92 ILE A N 1
ATOM 717 C CA . ILE A 1 92 ? -1.551 -3.889 16.232 1.00 93.81 92 ILE A CA 1
ATOM 718 C C . ILE A 1 92 ? -1.294 -2.524 15.592 1.00 93.81 92 ILE A C 1
ATOM 720 O O . ILE A 1 92 ? -0.497 -2.480 14.667 1.00 93.81 92 ILE A O 1
ATOM 724 N N . PHE A 1 93 ? -1.894 -1.428 16.066 1.00 95.31 93 PHE A N 1
ATOM 725 C CA . PHE A 1 93 ? -1.695 -0.088 15.498 1.00 95.31 93 PHE A CA 1
ATOM 726 C C . PHE A 1 93 ? -0.523 0.687 16.113 1.00 95.31 93 PHE A C 1
ATOM 728 O O . PHE A 1 93 ? -0.110 1.695 15.539 1.00 95.31 93 PHE A O 1
ATOM 735 N N . THR A 1 94 ? 0.033 0.201 17.228 1.00 93.56 94 THR A N 1
ATOM 736 C CA . THR A 1 94 ? 1.115 0.858 17.984 1.00 93.56 94 THR A CA 1
ATOM 737 C C . THR A 1 94 ? 2.386 0.017 18.107 1.00 93.56 94 THR A C 1
ATOM 739 O O . THR A 1 94 ? 3.458 0.577 18.320 1.00 93.56 94 THR A O 1
ATOM 742 N N . ARG A 1 95 ? 2.313 -1.312 17.937 1.00 93.19 95 ARG A N 1
ATOM 743 C CA . ARG A 1 95 ? 3.489 -2.193 18.031 1.00 93.19 95 ARG A CA 1
ATOM 744 C C . ARG A 1 95 ? 4.557 -1.834 16.984 1.00 93.19 95 ARG A C 1
ATOM 746 O O . ARG A 1 95 ? 4.183 -1.540 15.845 1.00 93.19 95 ARG A O 1
ATOM 753 N N . PRO A 1 96 ? 5.859 -1.914 17.296 1.00 91.88 96 PRO A N 1
ATOM 754 C CA . PRO A 1 96 ? 6.912 -1.725 16.299 1.00 91.88 96 PRO A CA 1
ATOM 755 C C . PRO A 1 96 ? 6.830 -2.786 15.189 1.00 91.88 96 PRO A C 1
ATOM 757 O O . PRO A 1 96 ? 6.217 -3.845 15.361 1.00 91.88 96 PRO A O 1
ATOM 760 N N . LEU A 1 97 ? 7.408 -2.480 14.024 1.00 88.12 97 LEU A N 1
ATOM 761 C CA . LEU A 1 97 ? 7.563 -3.465 12.953 1.00 88.12 97 LEU A CA 1
ATOM 762 C C . LEU A 1 97 ? 8.501 -4.587 13.423 1.00 88.12 97 LEU A C 1
ATOM 764 O O . LEU A 1 97 ? 9.454 -4.296 14.144 1.00 88.12 97 LEU A O 1
ATOM 768 N N . PRO A 1 98 ? 8.241 -5.849 13.045 1.00 86.00 98 PRO A N 1
ATOM 769 C CA . PRO A 1 98 ? 9.138 -6.938 13.391 1.00 86.00 98 PRO A CA 1
ATOM 770 C C . PRO A 1 98 ? 10.509 -6.687 12.762 1.00 86.00 98 PRO A C 1
ATOM 772 O O . PRO A 1 98 ? 10.613 -6.408 11.566 1.00 86.00 98 PRO A O 1
ATOM 775 N N . GLU A 1 99 ? 11.553 -6.787 13.575 1.00 83.12 99 GLU A N 1
ATOM 776 C CA . GLU A 1 99 ? 12.923 -6.780 13.087 1.00 83.12 99 GLU A CA 1
ATOM 777 C C . GLU A 1 99 ? 13.183 -8.128 12.417 1.00 83.12 99 GLU A C 1
ATOM 779 O O . GLU A 1 99 ? 13.057 -9.187 13.036 1.00 83.12 99 GLU A O 1
ATOM 784 N N . LEU A 1 100 ? 13.485 -8.098 11.120 1.00 79.88 100 LEU A N 1
ATOM 785 C CA . LEU A 1 100 ? 13.998 -9.280 10.448 1.00 79.88 100 LEU A CA 1
ATOM 786 C C . LEU A 1 100 ? 15.413 -9.511 10.983 1.00 79.88 100 LEU A C 1
ATOM 788 O O . LEU A 1 100 ? 16.191 -8.555 10.999 1.00 79.88 100 LEU A O 1
ATOM 792 N N . PRO A 1 101 ? 15.763 -10.733 11.421 1.00 77.12 101 PRO A N 1
ATOM 793 C CA . PRO A 1 101 ? 17.130 -11.015 11.812 1.00 77.12 101 PRO A CA 1
ATOM 794 C C . PRO A 1 101 ? 18.017 -10.719 10.606 1.00 77.12 101 PRO A C 1
ATOM 796 O O . PRO A 1 101 ? 17.882 -11.351 9.556 1.00 77.12 101 PRO A O 1
ATOM 799 N N . CYS A 1 102 ? 18.888 -9.722 10.744 1.00 63.84 102 CYS A N 1
ATOM 800 C CA . CYS A 1 102 ? 19.957 -9.473 9.797 1.00 63.84 102 CYS A CA 1
ATOM 801 C C . CYS A 1 102 ? 20.810 -10.739 9.821 1.00 63.84 102 CYS A C 1
ATOM 803 O O . CYS A 1 102 ? 21.564 -10.957 10.768 1.00 63.84 102 CYS A O 1
ATOM 805 N N . GLY A 1 103 ? 20.612 -11.641 8.860 1.00 61.00 103 GLY A N 1
ATOM 806 C CA . GLY A 1 103 ? 21.488 -12.793 8.727 1.00 61.00 103 GLY A CA 1
ATOM 807 C C . GLY A 1 103 ? 22.916 -12.264 8.660 1.00 61.00 103 GLY A C 1
ATOM 808 O O . GLY A 1 103 ? 23.186 -11.360 7.875 1.00 61.00 103 GLY A O 1
ATOM 809 N N . ASN A 1 104 ? 23.807 -12.802 9.492 1.00 59.38 104 ASN A N 1
ATOM 810 C CA . ASN A 1 104 ? 25.241 -12.484 9.536 1.00 59.38 104 ASN A CA 1
ATOM 811 C C . ASN A 1 104 ? 25.981 -12.916 8.248 1.00 59.38 104 ASN A C 1
ATOM 813 O O . ASN A 1 104 ? 27.115 -13.384 8.302 1.00 59.38 104 ASN A O 1
ATOM 817 N N . GLN A 1 105 ? 25.319 -12.866 7.096 1.00 66.31 105 GLN A N 1
ATOM 818 C CA . GLN A 1 105 ? 25.837 -13.277 5.808 1.00 66.31 105 GLN A CA 1
ATOM 819 C C . GLN A 1 105 ? 25.809 -12.064 4.894 1.00 66.31 105 GLN A C 1
ATOM 821 O O . GLN A 1 105 ? 24.743 -11.613 4.474 1.00 66.31 105 GLN A O 1
ATOM 826 N N . ASP A 1 106 ? 26.999 -11.564 4.577 1.00 73.06 106 ASP A N 1
ATOM 827 C CA . ASP A 1 106 ? 27.205 -10.594 3.511 1.00 73.06 106 ASP A CA 1
ATOM 828 C C . ASP A 1 106 ? 26.853 -11.262 2.174 1.00 73.06 106 ASP A C 1
ATOM 830 O O . ASP A 1 106 ? 27.686 -11.869 1.498 1.00 73.06 106 ASP A O 1
ATOM 834 N N . VAL A 1 107 ? 25.571 -11.216 1.806 1.00 77.12 107 VAL A N 1
ATOM 835 C CA . VAL A 1 107 ? 25.099 -11.700 0.509 1.00 77.12 107 VAL A CA 1
ATOM 836 C C . VAL A 1 107 ? 25.457 -10.654 -0.537 1.00 77.12 107 VAL A C 1
ATOM 838 O O . VAL A 1 107 ? 24.785 -9.632 -0.674 1.00 77.12 107 VAL A O 1
ATOM 841 N N . HIS A 1 108 ? 26.510 -10.917 -1.307 1.00 82.12 108 HIS A N 1
ATOM 842 C CA . HIS A 1 108 ? 26.878 -10.064 -2.428 1.00 82.12 108 HIS A CA 1
ATOM 843 C C . HIS A 1 108 ? 26.091 -10.467 -3.682 1.00 82.12 108 HIS A C 1
ATOM 845 O O . HIS A 1 108 ? 26.259 -11.563 -4.217 1.00 82.12 108 HIS A O 1
ATOM 851 N N . MET A 1 109 ? 25.237 -9.571 -4.177 1.00 81.38 109 MET A N 1
ATOM 852 C CA . MET A 1 109 ? 24.490 -9.763 -5.421 1.00 81.38 109 MET A CA 1
ATOM 853 C C . MET A 1 109 ? 25.108 -8.912 -6.532 1.00 81.38 109 MET A C 1
ATOM 855 O O . MET A 1 109 ? 25.256 -7.705 -6.382 1.00 81.38 109 MET A O 1
ATOM 859 N N . SER A 1 110 ? 25.431 -9.529 -7.670 1.00 83.88 110 SER A N 1
ATOM 860 C CA . SER A 1 110 ? 25.786 -8.819 -8.904 1.00 83.88 110 SER A CA 1
ATOM 861 C C . SER A 1 110 ? 24.737 -9.110 -9.970 1.00 83.88 110 SER A C 1
ATOM 863 O O . SER A 1 110 ? 24.320 -10.256 -10.143 1.00 83.88 110 SER A O 1
ATOM 865 N N . ARG A 1 111 ? 24.284 -8.072 -10.677 1.00 78.56 111 ARG A N 1
ATOM 866 C CA . ARG A 1 111 ? 23.242 -8.176 -11.703 1.00 78.56 111 ARG A CA 1
ATOM 867 C C . ARG A 1 111 ? 23.776 -7.684 -13.042 1.00 78.56 111 ARG A C 1
ATOM 869 O O . ARG A 1 111 ? 24.038 -6.499 -13.205 1.00 78.56 111 ARG A O 1
ATOM 876 N N . CYS A 1 112 ? 23.858 -8.583 -14.021 1.00 84.31 112 CYS A N 1
ATOM 877 C CA . CYS A 1 112 ? 24.124 -8.234 -15.415 1.00 84.31 112 CYS A CA 1
ATOM 878 C C . CYS A 1 112 ? 22.811 -8.268 -16.209 1.00 84.31 112 CYS A C 1
ATOM 880 O O . CYS A 1 112 ? 22.213 -9.327 -16.397 1.00 84.31 112 CYS A O 1
ATOM 882 N N . ASN A 1 113 ? 22.338 -7.104 -16.659 1.00 81.69 113 ASN A N 1
ATOM 883 C CA . ASN A 1 113 ? 21.163 -7.008 -17.520 1.00 81.69 113 ASN A CA 1
ATOM 884 C C . ASN A 1 113 ? 21.619 -6.955 -18.982 1.00 81.69 113 ASN A C 1
ATOM 886 O O . ASN A 1 113 ? 22.026 -5.904 -19.462 1.00 81.69 113 ASN A O 1
ATOM 890 N N . VAL A 1 114 ? 21.509 -8.076 -19.700 1.00 85.31 114 VAL A N 1
ATOM 891 C CA . VAL A 1 114 ? 21.905 -8.169 -21.122 1.00 85.31 114 VAL A CA 1
ATOM 892 C C . VAL A 1 114 ? 21.100 -7.209 -22.011 1.00 85.31 114 VAL A C 1
ATOM 894 O O . VAL A 1 114 ? 21.592 -6.752 -23.038 1.00 85.31 114 VAL A O 1
ATOM 897 N N . ARG A 1 115 ? 19.861 -6.883 -21.615 1.00 85.56 115 ARG A N 1
ATOM 898 C CA . ARG A 1 115 ? 18.989 -5.944 -22.329 1.00 85.56 115 ARG A CA 1
ATOM 899 C C . ARG A 1 115 ? 18.655 -4.713 -21.480 1.00 85.56 115 ARG A C 1
ATOM 901 O O . ARG A 1 115 ? 18.205 -4.881 -20.338 1.00 85.56 115 ARG A O 1
ATOM 908 N N . PRO A 1 116 ? 18.803 -3.493 -22.033 1.00 85.38 116 PRO A N 1
ATOM 909 C CA . PRO A 1 116 ? 18.551 -2.252 -21.303 1.00 85.38 116 PRO A CA 1
ATOM 910 C C . PRO A 1 116 ? 17.054 -1.964 -21.123 1.00 85.38 116 PRO A C 1
ATOM 912 O O . PRO A 1 116 ? 16.685 -1.131 -20.301 1.00 85.38 116 PRO A O 1
ATOM 915 N N . ASP A 1 117 ? 16.182 -2.660 -21.854 1.00 90.25 117 ASP A N 1
ATOM 916 C CA . ASP A 1 117 ? 14.746 -2.413 -21.888 1.00 90.25 117 ASP A CA 1
ATOM 917 C C . ASP A 1 117 ? 13.947 -3.502 -21.160 1.00 90.25 117 ASP A C 1
ATOM 919 O O . ASP A 1 117 ? 14.187 -4.703 -21.313 1.00 90.25 117 ASP A O 1
ATOM 923 N N . ILE A 1 118 ? 12.973 -3.085 -20.354 1.00 91.31 118 ILE A N 1
ATOM 924 C CA . ILE A 1 118 ? 11.879 -3.930 -19.870 1.00 91.31 118 ILE A CA 1
ATOM 925 C C . ILE A 1 118 ? 10.672 -3.581 -20.728 1.00 91.31 118 ILE A C 1
ATOM 927 O O . ILE A 1 118 ? 10.093 -2.516 -20.553 1.00 91.31 118 ILE A O 1
ATOM 931 N N . THR A 1 119 ? 10.309 -4.461 -21.659 1.00 94.00 119 THR A N 1
ATOM 932 C CA . THR A 1 119 ? 9.130 -4.256 -22.507 1.00 94.00 119 THR A CA 1
ATOM 933 C C . THR A 1 119 ? 7.942 -5.019 -21.933 1.00 94.00 119 THR A C 1
ATOM 935 O O . THR A 1 119 ? 8.014 -6.235 -21.757 1.00 94.00 119 THR A O 1
ATOM 938 N N . VAL A 1 120 ? 6.860 -4.301 -21.660 1.00 94.75 120 VAL A N 1
ATOM 939 C CA . VAL A 1 120 ? 5.565 -4.814 -21.208 1.00 94.75 120 VAL A CA 1
ATOM 940 C C . VAL A 1 120 ? 4.523 -4.372 -22.234 1.00 94.75 120 VAL A C 1
ATOM 942 O O . VAL A 1 120 ? 4.545 -3.223 -22.665 1.00 94.75 120 VAL A O 1
ATOM 945 N N . GLY A 1 121 ? 3.628 -5.274 -22.639 1.00 96.88 121 GLY A N 1
ATOM 946 C CA . GLY A 1 121 ? 2.508 -4.930 -23.521 1.00 96.88 121 GLY A CA 1
ATOM 947 C C . GLY A 1 121 ? 1.459 -4.110 -22.766 1.00 96.88 121 GLY A C 1
ATOM 948 O O . GLY A 1 121 ? 1.655 -2.934 -22.464 1.00 96.88 121 GLY A O 1
ATOM 949 N N . SER A 1 122 ? 0.349 -4.747 -22.404 1.00 95.75 122 SER A N 1
ATOM 950 C CA . SER A 1 122 ? -0.749 -4.096 -21.688 1.00 95.75 122 SER A CA 1
ATOM 951 C C . SER A 1 122 ? -0.802 -4.473 -20.208 1.00 95.75 122 SER A C 1
ATOM 953 O O . SER A 1 122 ? -0.797 -5.655 -19.862 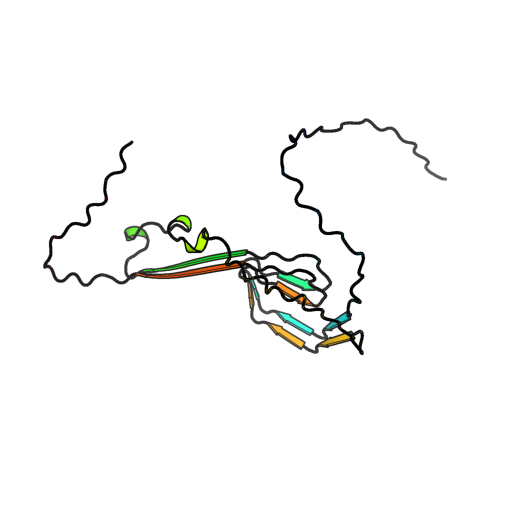1.00 95.75 122 SER A O 1
ATOM 955 N N . ILE A 1 123 ? -0.950 -3.473 -19.346 1.00 96.19 123 ILE A N 1
ATOM 956 C CA . ILE A 1 123 ? -1.262 -3.616 -17.924 1.00 96.19 123 ILE A CA 1
ATOM 957 C C . ILE A 1 123 ? -2.734 -3.242 -17.734 1.00 96.19 123 ILE A C 1
ATOM 959 O O . ILE A 1 123 ? -3.134 -2.145 -18.109 1.00 96.19 123 ILE A O 1
ATOM 963 N N . HIS A 1 124 ? -3.533 -4.133 -17.146 1.00 97.12 124 HIS A N 1
ATOM 964 C CA . HIS A 1 124 ? -4.937 -3.870 -16.826 1.00 97.12 124 HIS A CA 1
ATOM 965 C C . HIS A 1 124 ? -5.174 -4.035 -15.323 1.00 97.12 124 HIS A C 1
ATOM 967 O O . HIS A 1 124 ? -4.921 -5.106 -14.770 1.00 97.12 124 HIS A O 1
ATOM 973 N N . ILE A 1 125 ? -5.638 -2.976 -14.659 1.00 96.62 125 ILE A N 1
ATOM 974 C CA . ILE A 1 125 ? -5.825 -2.915 -13.207 1.00 96.62 125 ILE A CA 1
ATOM 975 C C . ILE A 1 125 ? -7.231 -2.428 -12.879 1.00 96.62 125 ILE A C 1
ATOM 977 O O . ILE A 1 125 ? -7.657 -1.355 -13.298 1.00 96.62 125 ILE A O 1
ATOM 981 N N . LEU A 1 126 ? -7.944 -3.199 -12.059 1.00 97.19 126 LEU A N 1
ATOM 982 C CA . LEU A 1 126 ? -9.299 -2.852 -11.623 1.00 97.19 126 LEU A CA 1
ATOM 983 C C . LEU A 1 126 ? -9.313 -1.751 -10.551 1.00 97.19 126 LEU A C 1
ATOM 985 O O . LEU A 1 126 ? -10.229 -0.936 -10.499 1.00 97.19 126 LEU A O 1
ATOM 989 N N . GLY A 1 127 ? -8.305 -1.716 -9.684 1.00 96.12 127 GLY A N 1
ATOM 990 C CA . GLY A 1 127 ? -8.240 -0.755 -8.592 1.00 96.12 127 GLY A CA 1
ATOM 991 C C . GLY A 1 127 ? -6.834 -0.610 -8.027 1.00 96.12 127 GLY A C 1
ATOM 992 O O . GLY A 1 127 ? -6.192 -1.609 -7.714 1.00 96.12 127 GLY A O 1
ATOM 993 N N . VAL A 1 128 ? -6.377 0.627 -7.856 1.00 96.50 128 VAL A N 1
ATOM 994 C CA . VAL A 1 128 ? -5.197 0.979 -7.059 1.00 96.50 128 VAL A CA 1
ATOM 995 C C . VAL A 1 128 ? -5.685 1.748 -5.842 1.00 96.50 128 VAL A C 1
ATOM 997 O O . VAL A 1 128 ? -6.261 2.823 -5.981 1.00 96.50 128 VAL A O 1
ATOM 1000 N N . GLY A 1 129 ? -5.471 1.230 -4.638 1.00 95.56 129 GLY A N 1
ATOM 1001 C CA . GLY A 1 129 ? -5.846 1.983 -3.450 1.00 95.56 129 GLY A CA 1
ATOM 1002 C C . GLY A 1 129 ? -5.322 1.442 -2.143 1.00 95.56 129 GLY A C 1
ATOM 1003 O O . GLY A 1 129 ? -4.542 0.496 -2.122 1.00 95.56 129 GLY A O 1
ATOM 1004 N N . SER A 1 130 ? -5.741 2.083 -1.056 1.00 94.69 130 SER A N 1
ATOM 1005 C CA . SER A 1 130 ? -5.290 1.798 0.308 1.00 94.69 130 SER A CA 1
ATOM 1006 C C . SER A 1 130 ? -3.781 2.007 0.464 1.00 94.69 130 SER A C 1
ATOM 1008 O O . SER A 1 130 ? -3.058 1.105 0.881 1.00 94.69 130 SER A O 1
ATOM 1010 N N . ALA A 1 131 ? -3.312 3.203 0.091 1.00 95.19 131 ALA A N 1
ATOM 1011 C CA . ALA A 1 131 ? -1.894 3.566 0.027 1.00 95.19 131 ALA A CA 1
ATOM 1012 C C . ALA A 1 131 ? -1.056 2.666 -0.914 1.00 95.19 131 ALA A C 1
ATOM 1014 O O . ALA A 1 131 ? 0.133 2.457 -0.692 1.00 95.19 131 ALA A O 1
ATOM 1015 N N . ALA A 1 132 ? -1.653 2.112 -1.973 1.00 93.69 132 ALA A N 1
ATOM 1016 C CA . ALA A 1 132 ? -0.923 1.337 -2.980 1.00 93.69 132 ALA A CA 1
ATOM 1017 C C . ALA A 1 132 ? -0.227 2.227 -4.024 1.00 93.69 132 ALA A C 1
ATOM 1019 O O . ALA A 1 132 ? -0.700 3.318 -4.337 1.00 93.69 132 ALA A O 1
ATOM 1020 N N . LEU A 1 133 ? 0.849 1.710 -4.622 1.00 93.81 133 LEU A N 1
ATOM 1021 C CA . LEU A 1 133 ? 1.555 2.323 -5.748 1.00 93.81 133 LEU A CA 1
ATOM 1022 C C . LEU A 1 133 ? 1.586 1.368 -6.939 1.00 93.81 133 LEU A C 1
ATOM 1024 O O . LEU A 1 133 ? 2.100 0.255 -6.840 1.00 93.81 133 LEU A O 1
ATOM 1028 N N . LEU A 1 134 ? 1.081 1.836 -8.074 1.00 95.00 134 LEU A N 1
ATOM 1029 C CA . LEU A 1 134 ? 1.372 1.278 -9.386 1.00 95.00 134 LEU A CA 1
ATOM 1030 C C . LEU A 1 134 ? 2.499 2.099 -10.005 1.00 95.00 134 LEU A C 1
ATOM 1032 O O . LEU A 1 134 ? 2.275 3.261 -10.330 1.00 95.00 134 LEU A O 1
ATOM 1036 N N . GLN A 1 135 ? 3.679 1.511 -10.194 1.00 93.81 135 GLN A N 1
ATOM 1037 C CA . GLN A 1 135 ? 4.813 2.208 -10.797 1.00 93.81 135 GLN A CA 1
ATOM 1038 C C . GLN A 1 135 ? 5.310 1.517 -12.070 1.00 93.81 135 GLN A C 1
ATOM 1040 O O . GLN A 1 135 ? 5.524 0.305 -12.080 1.00 93.81 135 GLN A O 1
ATOM 1045 N N . ALA A 1 136 ? 5.555 2.304 -13.120 1.00 93.94 136 ALA A N 1
ATOM 1046 C CA . ALA A 1 136 ? 6.321 1.894 -14.295 1.00 93.94 136 ALA A CA 1
ATOM 1047 C C . ALA A 1 136 ? 7.624 2.703 -14.367 1.00 93.94 136 ALA A C 1
ATOM 1049 O O . ALA A 1 136 ? 7.633 3.828 -14.857 1.00 93.94 136 ALA A O 1
ATOM 1050 N N . GLY A 1 137 ? 8.713 2.133 -13.855 1.00 91.12 137 GLY A N 1
ATOM 1051 C CA . GLY A 1 137 ? 10.021 2.783 -13.747 1.00 91.12 137 GLY A CA 1
ATOM 1052 C C . GLY A 1 137 ? 10.843 2.173 -12.613 1.00 91.12 137 GLY A C 1
ATOM 1053 O O . GLY A 1 137 ? 10.533 1.079 -12.136 1.00 91.12 137 GLY A O 1
ATOM 1054 N N . ASN A 1 138 ? 11.892 2.863 -12.184 1.00 87.88 138 ASN A N 1
ATOM 1055 C CA . ASN A 1 138 ? 12.731 2.454 -11.064 1.00 87.88 138 ASN A CA 1
ATOM 1056 C C . ASN A 1 138 ? 12.175 2.978 -9.731 1.00 87.88 138 ASN A C 1
ATOM 1058 O O . ASN A 1 138 ? 11.977 4.178 -9.582 1.00 87.88 138 ASN A O 1
ATOM 1062 N N . GLY A 1 139 ? 11.942 2.096 -8.758 1.00 86.25 139 GLY A N 1
ATOM 1063 C CA . GLY A 1 139 ? 11.429 2.460 -7.430 1.00 86.25 139 GLY A CA 1
ATOM 1064 C C . GLY A 1 139 ? 12.488 2.598 -6.333 1.00 86.25 139 GLY A C 1
ATOM 1065 O O . GLY A 1 139 ? 12.117 2.955 -5.222 1.00 86.25 139 GLY A O 1
ATOM 1066 N N . CYS A 1 140 ? 13.760 2.288 -6.624 1.00 86.88 140 CYS A N 1
ATOM 1067 C CA . CYS A 1 140 ? 14.896 2.287 -5.693 1.00 86.88 140 CYS A CA 1
ATOM 1068 C C . CYS A 1 140 ? 14.577 1.685 -4.306 1.00 86.88 140 CYS A C 1
ATOM 1070 O O . CYS A 1 140 ? 14.723 0.474 -4.130 1.00 86.88 140 CYS A O 1
ATOM 1072 N N . LEU A 1 141 ? 14.121 2.494 -3.339 1.00 87.62 141 LEU A N 1
ATOM 1073 C CA . LEU A 1 141 ? 13.701 2.048 -2.014 1.00 87.62 141 LEU A CA 1
ATOM 1074 C C . LEU A 1 141 ? 12.175 2.117 -1.845 1.00 87.62 141 LEU A C 1
ATOM 1076 O O . LEU A 1 141 ? 11.570 3.187 -1.876 1.00 87.62 141 LEU A O 1
ATOM 1080 N N . VAL A 1 142 ? 11.549 0.975 -1.561 1.00 90.38 142 VAL A N 1
ATOM 1081 C CA . VAL A 1 142 ? 10.121 0.904 -1.221 1.00 90.38 142 VAL A CA 1
ATOM 1082 C C . VAL A 1 142 ? 9.950 0.239 0.139 1.00 90.38 142 VAL A C 1
ATOM 1084 O O . VAL A 1 142 ? 10.334 -0.915 0.325 1.00 90.38 142 VAL A O 1
ATOM 1087 N N . ARG A 1 143 ? 9.340 0.950 1.091 1.00 91.25 143 ARG A N 1
ATOM 1088 C CA . ARG A 1 143 ? 9.038 0.440 2.434 1.00 91.25 143 ARG A CA 1
ATOM 1089 C C . ARG A 1 143 ? 7.567 0.666 2.761 1.00 91.25 143 ARG A C 1
ATOM 1091 O O . ARG A 1 143 ? 7.179 1.713 3.266 1.00 91.25 143 ARG A O 1
ATOM 1098 N N . ALA A 1 144 ? 6.755 -0.346 2.487 1.00 92.38 144 ALA A N 1
ATOM 1099 C CA . ALA A 1 144 ? 5.320 -0.313 2.728 1.00 92.38 144 ALA A CA 1
ATOM 1100 C C . ALA A 1 144 ? 4.942 -0.888 4.096 1.00 92.38 144 ALA A C 1
ATOM 1102 O O . ALA A 1 144 ? 5.436 -1.941 4.498 1.00 92.38 144 ALA A O 1
ATOM 1103 N N . GLU A 1 145 ? 4.016 -0.227 4.785 1.00 93.56 145 GLU A N 1
ATOM 1104 C CA . GLU A 1 145 ? 3.476 -0.663 6.068 1.00 93.56 145 GLU A CA 1
ATOM 1105 C C . GLU A 1 145 ? 1.950 -0.748 6.010 1.00 93.56 145 GLU A C 1
ATOM 1107 O O . GLU A 1 145 ? 1.265 0.221 5.692 1.00 93.56 145 GLU A O 1
ATOM 1112 N N . SER A 1 146 ? 1.402 -1.910 6.364 1.00 94.44 146 SER A N 1
ATOM 1113 C CA . SER A 1 146 ? -0.042 -2.137 6.409 1.00 94.44 146 SER A CA 1
ATOM 1114 C C . SER A 1 146 ? -0.449 -2.770 7.733 1.00 94.44 146 SER A C 1
ATOM 1116 O O . SER A 1 146 ? 0.099 -3.790 8.156 1.00 94.44 146 SER A O 1
ATOM 1118 N N . ARG A 1 147 ? -1.418 -2.146 8.404 1.00 95.06 147 ARG A N 1
ATOM 1119 C CA . ARG A 1 147 ? -1.997 -2.582 9.675 1.00 95.06 147 ARG A CA 1
ATOM 1120 C C . ARG A 1 147 ? -3.502 -2.637 9.518 1.00 95.06 147 ARG A C 1
ATOM 1122 O O . ARG A 1 147 ? -4.160 -1.603 9.447 1.00 95.06 147 ARG A O 1
ATOM 1129 N N . ILE A 1 148 ? -4.042 -3.848 9.468 1.00 95.19 148 ILE A N 1
ATOM 1130 C CA . ILE A 1 148 ? -5.468 -4.081 9.247 1.00 95.19 148 ILE A CA 1
ATOM 1131 C C . ILE A 1 148 ? -5.998 -4.967 10.369 1.00 95.19 148 ILE A C 1
ATOM 1133 O O . ILE A 1 148 ? -5.413 -6.011 10.663 1.00 95.19 148 ILE A O 1
ATOM 1137 N N . LYS A 1 149 ? -7.108 -4.567 10.994 1.00 94.69 149 LYS A N 1
ATOM 1138 C CA . LYS A 1 149 ? -7.816 -5.396 11.973 1.00 94.69 149 LYS A CA 1
ATOM 1139 C C . LYS A 1 149 ? -9.298 -5.501 11.629 1.00 94.69 149 LYS A C 1
ATOM 1141 O O . LYS A 1 149 ? -9.996 -4.493 11.570 1.00 94.69 149 LYS A O 1
ATOM 1146 N N . HIS A 1 150 ? -9.771 -6.733 11.462 1.00 95.31 150 HIS A N 1
ATOM 1147 C CA . HIS A 1 150 ? -11.190 -7.055 11.317 1.00 95.31 150 HIS A CA 1
ATOM 1148 C C . HIS A 1 150 ? -11.729 -7.635 12.626 1.00 95.31 150 HIS A C 1
ATOM 1150 O O . HIS A 1 150 ? -11.091 -8.498 13.230 1.00 95.31 150 HIS A O 1
ATOM 1156 N N . ILE A 1 151 ? -12.894 -7.167 13.072 1.00 92.31 151 ILE A N 1
ATOM 1157 C CA . ILE A 1 151 ? -13.538 -7.605 14.316 1.00 92.31 151 ILE A CA 1
ATOM 1158 C C . ILE A 1 151 ? -14.998 -7.919 14.024 1.00 92.31 151 ILE A C 1
ATOM 1160 O O . ILE A 1 151 ? -15.689 -7.118 13.399 1.00 92.31 151 ILE A O 1
ATOM 1164 N N . ARG A 1 152 ? -15.472 -9.069 14.508 1.00 91.88 152 ARG A N 1
ATOM 1165 C CA . ARG A 1 152 ? -16.891 -9.432 14.502 1.00 91.88 152 ARG A CA 1
ATOM 1166 C C . ARG A 1 152 ? -17.400 -9.506 15.934 1.00 91.88 152 ARG A C 1
ATOM 1168 O O . ARG A 1 152 ? -16.814 -10.208 16.753 1.00 91.88 152 ARG A O 1
ATOM 1175 N N . GLN A 1 153 ? -18.465 -8.771 16.222 1.00 89.62 153 GLN A N 1
ATOM 1176 C CA . GLN A 1 153 ? -19.147 -8.755 17.511 1.00 89.62 153 GLN A CA 1
ATOM 1177 C C . GLN A 1 153 ? -20.527 -9.379 17.331 1.00 89.62 153 GLN A C 1
ATOM 1179 O O . GLN A 1 153 ? -21.383 -8.821 16.643 1.00 89.62 153 GLN A O 1
ATOM 1184 N N . TYR A 1 154 ? -20.724 -10.545 17.936 1.00 89.00 154 TYR A N 1
ATOM 1185 C CA . TYR A 1 154 ? -22.004 -11.244 17.939 1.00 89.00 154 TYR A CA 1
ATOM 1186 C C . TYR A 1 154 ? -22.792 -10.875 19.194 1.00 89.00 154 TYR A C 1
ATOM 1188 O O . TYR A 1 154 ? -22.203 -10.570 20.232 1.00 89.00 154 TYR A O 1
ATOM 1196 N N . ALA A 1 155 ? -24.121 -10.900 19.102 1.00 82.44 155 ALA A N 1
ATOM 1197 C CA . ALA A 1 155 ? -24.957 -10.797 20.286 1.00 82.44 155 ALA A CA 1
ATOM 1198 C C . ALA A 1 155 ? -24.698 -12.028 21.162 1.00 82.44 155 ALA A C 1
ATOM 1200 O O . ALA A 1 155 ? -24.759 -13.159 20.677 1.00 82.44 155 ALA A O 1
ATOM 1201 N N . SER A 1 156 ? -24.384 -11.809 22.437 1.00 75.94 156 SER A N 1
ATOM 1202 C CA . SER A 1 156 ? -24.369 -12.906 23.398 1.00 75.94 156 SER A CA 1
ATOM 1203 C C . SER A 1 156 ? -25.800 -13.417 23.532 1.00 75.94 156 SER A C 1
ATOM 1205 O O . SER A 1 156 ? -26.696 -12.647 23.886 1.00 75.94 156 SER A O 1
ATOM 1207 N N . SER A 1 157 ? -26.040 -14.693 23.230 1.00 61.00 157 SER A N 1
ATOM 1208 C CA . SER A 1 157 ? -27.277 -15.352 23.635 1.00 61.00 157 SER A CA 1
ATOM 1209 C C . SER A 1 157 ? -27.222 -15.503 25.151 1.00 61.00 157 SER A C 1
ATOM 1211 O O . SER A 1 157 ? -26.675 -16.478 25.662 1.00 61.00 157 SER A O 1
ATOM 1213 N N . ALA A 1 158 ? -27.721 -14.506 25.876 1.00 55.72 158 ALA A N 1
ATOM 1214 C CA . ALA A 1 158 ? -27.911 -14.622 27.308 1.00 55.72 158 ALA A CA 1
ATOM 1215 C C . ALA A 1 158 ? -28.905 -15.765 27.565 1.00 55.72 158 ALA A C 1
ATOM 1217 O O . ALA A 1 158 ? -30.112 -15.597 27.405 1.00 55.72 158 ALA A O 1
ATOM 1218 N N . SER A 1 159 ? -28.407 -16.937 27.962 1.00 53.44 159 SER A N 1
ATOM 1219 C CA . SER A 1 159 ? -29.16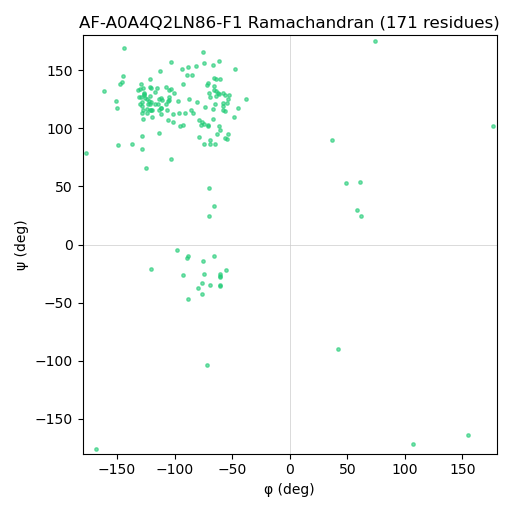2 -17.762 28.897 1.00 53.44 159 SER A CA 1
ATOM 1220 C C . SER A 1 159 ? -29.287 -16.945 30.190 1.00 53.44 159 SER A C 1
ATOM 1222 O O . SER A 1 159 ? -28.271 -16.411 30.640 1.00 53.44 159 SER A O 1
ATOM 1224 N N . PRO A 1 160 ? -30.482 -16.797 30.779 1.00 54.00 160 PRO A N 1
ATOM 1225 C CA . PRO A 1 160 ? -30.738 -15.878 31.893 1.00 54.00 160 PRO A CA 1
ATOM 1226 C C . PRO A 1 160 ? -30.103 -16.273 33.243 1.00 54.00 160 PRO A C 1
ATOM 1228 O O . PRO A 1 160 ? -30.559 -15.801 34.275 1.00 54.00 160 PRO A O 1
ATOM 1231 N N . ASP A 1 161 ? -29.023 -17.058 33.259 1.00 53.81 161 ASP A N 1
ATOM 1232 C CA . ASP A 1 161 ? -28.388 -17.560 34.479 1.00 53.81 161 ASP A CA 1
ATOM 1233 C C . ASP A 1 161 ? -26.880 -17.277 34.486 1.00 53.81 161 ASP A C 1
ATOM 1235 O O . ASP A 1 161 ? -26.071 -18.131 34.139 1.00 53.81 161 ASP A O 1
ATOM 1239 N N . SER A 1 162 ? -26.495 -16.062 34.881 1.00 47.62 162 SER A N 1
ATOM 1240 C CA . SER A 1 162 ? -25.427 -15.844 35.870 1.00 47.62 162 SER A CA 1
ATOM 1241 C C . SER A 1 162 ? -25.171 -14.349 36.040 1.00 47.62 162 SER A C 1
ATOM 1243 O O . SER A 1 162 ? -24.466 -13.706 35.260 1.00 47.62 162 SER A O 1
ATOM 1245 N N . THR A 1 163 ? -25.705 -13.806 37.125 1.00 49.28 163 THR A N 1
ATOM 1246 C CA . THR A 1 163 ? -25.154 -12.646 37.818 1.00 49.28 163 THR A CA 1
ATOM 1247 C C . THR A 1 163 ? -23.681 -12.924 38.145 1.00 49.28 163 THR A C 1
ATOM 1249 O O . THR A 1 163 ? -23.384 -13.578 39.138 1.00 49.28 163 THR A O 1
ATOM 1252 N N . ALA A 1 164 ? -22.746 -12.478 37.306 1.00 48.38 164 ALA A N 1
ATOM 1253 C CA . ALA A 1 164 ? -21.315 -12.535 37.603 1.00 48.38 164 ALA A CA 1
ATOM 1254 C C . ALA A 1 164 ? -20.571 -11.369 36.929 1.00 48.38 164 ALA A C 1
ATOM 1256 O O . ALA A 1 164 ? -20.056 -11.472 35.822 1.00 48.38 164 ALA A O 1
ATOM 1257 N N . SER A 1 165 ? -20.567 -10.234 37.634 1.00 50.97 165 SER A N 1
ATOM 1258 C CA . SER A 1 165 ? -19.471 -9.256 37.711 1.00 50.97 165 SER A CA 1
ATOM 1259 C C . SER A 1 165 ? -18.644 -8.979 36.440 1.00 50.97 165 SER A C 1
ATOM 1261 O O . SER A 1 165 ? -17.543 -9.502 36.285 1.00 50.97 165 SER A O 1
ATOM 1263 N N . SER A 1 166 ? -19.068 -8.006 35.630 1.00 48.94 166 SER A N 1
ATOM 1264 C CA . SER A 1 166 ? -18.122 -7.127 34.925 1.00 48.94 166 SER A CA 1
ATOM 1265 C C . SER A 1 166 ? -18.077 -5.776 35.642 1.00 48.94 166 SER A C 1
ATOM 1267 O O . SER A 1 166 ? -18.652 -4.785 35.192 1.00 48.94 166 SER A O 1
ATOM 1269 N N . VAL A 1 167 ? -17.433 -5.753 36.810 1.00 44.53 167 VAL A N 1
ATOM 1270 C CA . VAL A 1 167 ? -17.020 -4.501 37.450 1.00 44.53 167 VAL A CA 1
ATOM 1271 C C . VAL A 1 167 ? -15.868 -3.949 36.611 1.00 44.53 167 VAL A C 1
ATOM 1273 O O . VAL A 1 167 ? -14.751 -4.455 36.677 1.00 44.53 167 VAL A O 1
ATOM 1276 N N . PHE A 1 168 ? -16.138 -2.935 35.791 1.00 53.47 168 PHE A N 1
ATOM 1277 C CA . PHE A 1 168 ? -15.082 -2.030 35.343 1.00 53.47 168 PHE A CA 1
ATOM 1278 C C . PHE A 1 168 ? -14.640 -1.214 36.567 1.00 53.47 168 PHE A C 1
ATOM 1280 O O . PHE A 1 168 ? -15.509 -0.650 37.238 1.00 53.47 168 PHE A O 1
ATOM 1287 N N . PRO A 1 169 ? -13.341 -1.152 36.915 1.00 53.94 169 PRO A N 1
ATOM 1288 C CA . PRO A 1 169 ? -12.913 -0.275 37.993 1.00 53.94 169 PRO A CA 1
ATOM 1289 C C . PRO A 1 169 ? -13.140 1.186 37.569 1.00 53.94 169 PRO A C 1
ATOM 1291 O O . PRO A 1 169 ? -12.832 1.537 36.425 1.00 53.94 169 PRO A O 1
ATOM 1294 N N . PRO A 1 170 ? -13.675 2.047 38.451 1.00 52.38 170 PRO A N 1
ATOM 1295 C CA . PRO A 1 170 ? -13.768 3.470 38.169 1.00 52.38 170 PRO A CA 1
ATOM 1296 C C . PRO A 1 170 ? -12.358 4.067 38.087 1.00 52.38 170 PRO A C 1
ATOM 1298 O O . PRO A 1 170 ? -11.511 3.817 38.944 1.00 52.38 170 PRO A O 1
ATOM 1301 N N . SER A 1 171 ? -12.111 4.867 37.053 1.00 54.41 171 SER A N 1
ATOM 1302 C CA . SER A 1 171 ? -10.957 5.759 36.995 1.00 54.41 171 SER A CA 1
ATOM 1303 C C . SER A 1 171 ? -11.117 6.832 38.073 1.00 54.41 171 SER A C 1
ATOM 1305 O O . SER A 1 171 ? -11.983 7.701 37.955 1.00 54.41 171 SER A O 1
ATOM 1307 N N . THR A 1 172 ? -10.315 6.754 39.131 1.00 53.38 172 THR A N 1
ATOM 1308 C CA . THR A 1 172 ? -10.151 7.858 40.081 1.00 53.38 172 THR A CA 1
ATOM 1309 C C . THR A 1 172 ? -9.349 8.981 39.420 1.00 53.38 172 THR A C 1
ATOM 1311 O O . THR A 1 172 ? -8.382 8.704 38.712 1.00 53.38 172 THR A O 1
ATOM 1314 N N . THR A 1 173 ? -9.835 10.198 39.668 1.00 48.31 173 THR A N 1
ATOM 1315 C CA . THR A 1 173 ? -9.353 11.557 39.368 1.00 48.31 173 THR A CA 1
ATOM 1316 C C . THR A 1 173 ? -7.872 11.733 39.051 1.00 48.31 173 THR A C 1
ATOM 1318 O O . THR A 1 173 ? -7.032 11.247 39.840 1.00 48.31 173 THR A O 1
#

Secondary structure (DSSP, 8-state):
---------------------S--------------PPEEEEEEEEES-B-TT-EEEES--SEE--EEEEEEEEESS-HHHH----STTSGGGTSPPPPP---S---------S-SEEEEEEEEES-B-SS-EEEES---EE--EEEEEEEEEPPP---S-------PPP---

Foldseek 3Di:
DDDDDDDDDDDDDPDDDDDDDDDPPDDPPPDPPPPLWAAEAEAEEAEQEEDAQFEEEEEAAAEAEFEFDEEAEAEPDDDVPPDDDDPVVDCLSVPDDDDDPPPPDPDDDDDDDPHSYDYHYYHHHHYGHRRGYHYRTHHNYYHYYYRYDYYYYYDPPDPVDDPDDPDDDDDDD

Mean predicted aligned error: 15.49 Å